Protein AF-A0AA48KLU6-F1 (afdb_monomer_lite)

Secondary structure (DSSP, 8-state):
-----SPPHHHHHHHHHHHHHHHHHHHHHS--TT---EE--SS--GGGEE--SS-EE-S---S-SGGGEE-HHHHHHHHHHHHHHTT-TTHHHHHHHHHHHTT-PPPPHHHHHHHHHHHHHHHHHHHHHHHH-SSS--HHHHHHHHHHHHHHHHHHH-

Foldseek 3Di:
DDDPPDDALCSVVVVPLVVLCVVCVCVVPPPPPVNQQDQAQLQDEPVQWDVDVVIDGDPRDDPDRVSRRDGPLLNLLLHLLNCVVVVNNVSSVVVVVVCVVVVNDDDDLSVSLSSNLVSLQVQLVVLVVLCVDPPPHDCVPRVVRNVSSSVSNSVSSD

pLDDT: mean 89.27, std 12.61, range [35.62, 98.12]

Sequence (158 aa):
MADLTGPTALEMLAPQVPHMLERARPEIEAPSANGFVLEGHGDLRAEHVCLLNPPVMFDRVEFDHDFRLIDPHDEIAALGLDCERLGAPLIGPALGTQLDAAGITAPSDGLSTLYRVLRCLTQARLSIDHLRKPRPRTPEKWAPRALWFMATAQKTCA

Structure (mmCIF, N/CA/C/O backbone):
data_AF-A0AA48KLU6-F1
#
_entry.id   AF-A0AA48KLU6-F1
#
loop_
_atom_site.group_PDB
_atom_site.id
_atom_site.type_symbol
_atom_site.label_atom_id
_atom_site.label_alt_id
_atom_site.label_comp_id
_atom_site.label_asym_id
_atom_site.label_entity_id
_atom_site.label_seq_id
_atom_site.pdbx_PDB_ins_code
_atom_site.Cartn_x
_atom_site.Cartn_y
_atom_site.Cartn_z
_atom_site.occupancy
_atom_site.B_iso_or_equiv
_atom_site.auth_seq_id
_atom_site.auth_comp_id
_atom_site.auth_asym_id
_atom_site.auth_atom_id
_atom_site.pdbx_PDB_model_num
ATOM 1 N N . MET A 1 1 ? 23.296 14.313 -18.894 1.00 35.62 1 MET A N 1
ATOM 2 C CA . MET A 1 1 ? 23.558 13.549 -17.657 1.00 35.62 1 MET A CA 1
ATOM 3 C C . MET A 1 1 ? 22.884 14.315 -16.540 1.00 35.62 1 MET A C 1
ATOM 5 O O . MET A 1 1 ? 23.350 15.401 -16.234 1.00 35.62 1 MET A O 1
ATOM 9 N N . ALA A 1 2 ? 21.719 13.854 -16.078 1.00 38.06 2 ALA A N 1
ATOM 10 C CA . ALA A 1 2 ? 20.991 14.543 -15.016 1.00 38.06 2 ALA A CA 1
ATOM 11 C C . ALA A 1 2 ? 21.798 14.449 -13.716 1.00 38.06 2 ALA A C 1
ATOM 13 O O . ALA A 1 2 ? 22.304 13.380 -13.378 1.00 38.06 2 ALA A O 1
ATOM 14 N N . ASP A 1 3 ? 21.958 15.596 -13.074 1.00 36.28 3 ASP A N 1
ATOM 15 C CA . ASP A 1 3 ? 22.747 15.813 -11.873 1.00 36.28 3 ASP A CA 1
ATOM 16 C C . ASP A 1 3 ? 22.157 15.026 -10.683 1.00 36.28 3 ASP A C 1
ATOM 18 O O . ASP A 1 3 ? 20.961 15.119 -10.407 1.00 36.28 3 ASP A O 1
ATOM 22 N N . LEU A 1 4 ? 22.982 14.205 -10.024 1.00 46.34 4 LEU A N 1
ATOM 23 C CA . LEU A 1 4 ? 22.636 13.326 -8.889 1.00 46.34 4 LEU A CA 1
ATOM 24 C C . LEU A 1 4 ? 23.149 13.923 -7.561 1.00 46.34 4 LEU A C 1
ATOM 26 O O . LEU A 1 4 ? 23.652 13.206 -6.702 1.00 46.34 4 LEU A O 1
ATOM 30 N N . THR A 1 5 ? 23.108 15.246 -7.410 1.00 46.28 5 THR A N 1
ATOM 31 C CA . THR A 1 5 ? 23.733 15.967 -6.283 1.00 46.28 5 THR A CA 1
ATOM 32 C C . THR A 1 5 ? 22.854 16.078 -5.034 1.00 46.28 5 THR A C 1
ATOM 34 O O . THR A 1 5 ? 23.333 16.523 -3.992 1.00 46.28 5 THR A O 1
ATOM 37 N N . GLY A 1 6 ? 21.588 15.655 -5.102 1.00 54.75 6 GLY A N 1
ATOM 38 C CA . GLY A 1 6 ? 20.685 15.570 -3.950 1.00 54.75 6 GLY A CA 1
ATOM 39 C C . GLY A 1 6 ? 20.602 14.154 -3.369 1.00 54.75 6 GLY A C 1
ATOM 40 O O . GLY A 1 6 ? 20.847 13.192 -4.101 1.00 54.75 6 GLY A O 1
ATOM 41 N N . PRO A 1 7 ? 20.221 14.005 -2.084 1.00 59.81 7 PRO A N 1
ATOM 42 C CA . PRO A 1 7 ? 19.965 12.691 -1.513 1.00 59.81 7 PRO A CA 1
ATOM 43 C C . PRO A 1 7 ? 18.908 11.970 -2.352 1.00 59.81 7 PRO A C 1
ATOM 45 O O . PRO A 1 7 ? 17.864 12.525 -2.705 1.00 59.81 7 PRO A O 1
ATOM 48 N N . THR A 1 8 ? 19.197 10.723 -2.695 1.00 76.62 8 THR A N 1
ATOM 49 C CA . THR A 1 8 ? 18.264 9.829 -3.370 1.00 76.62 8 THR A CA 1
ATOM 50 C C . THR A 1 8 ? 16.987 9.686 -2.541 1.00 76.62 8 THR A C 1
ATOM 52 O O . THR A 1 8 ? 16.999 9.799 -1.314 1.00 76.62 8 THR A O 1
ATOM 55 N N . ALA A 1 9 ? 15.867 9.362 -3.194 1.00 75.62 9 ALA A N 1
ATOM 56 C CA . ALA A 1 9 ? 14.619 9.059 -2.489 1.00 75.62 9 ALA A CA 1
ATOM 57 C C . ALA A 1 9 ? 14.825 8.000 -1.387 1.00 75.62 9 ALA A C 1
ATOM 59 O O . ALA A 1 9 ? 14.216 8.079 -0.326 1.00 75.62 9 ALA A O 1
ATOM 60 N N . LEU A 1 10 ? 15.732 7.041 -1.609 1.00 78.12 10 LEU A N 1
ATOM 61 C CA . LEU A 1 10 ? 16.082 6.031 -0.618 1.00 78.12 10 LEU A CA 1
ATOM 62 C C . LEU A 1 10 ? 16.803 6.628 0.599 1.00 78.12 10 LEU A C 1
ATOM 64 O O . LEU A 1 10 ? 16.433 6.303 1.719 1.00 78.12 10 LEU A O 1
ATOM 68 N N . GLU A 1 11 ? 17.782 7.513 0.403 1.00 84.56 11 GLU A N 1
ATOM 69 C CA . GLU A 1 11 ? 18.493 8.186 1.504 1.00 84.56 11 GLU A CA 1
ATOM 70 C C . GLU A 1 11 ? 17.562 9.066 2.343 1.00 84.56 11 GLU A C 1
ATOM 72 O O . GLU A 1 11 ? 17.745 9.175 3.553 1.00 84.56 11 GLU A O 1
ATOM 77 N N . MET A 1 12 ? 16.527 9.645 1.726 1.00 82.94 12 MET A N 1
ATOM 78 C CA . MET A 1 12 ? 15.504 10.403 2.447 1.00 82.94 12 MET A CA 1
ATOM 79 C C . MET A 1 12 ? 14.543 9.503 3.228 1.00 82.94 12 MET A C 1
ATOM 81 O O . MET A 1 12 ? 14.210 9.819 4.368 1.00 82.94 12 MET A O 1
ATOM 85 N N . LEU A 1 13 ? 14.087 8.399 2.630 1.00 86.50 13 LEU A N 1
ATOM 86 C CA . LEU A 1 13 ? 13.075 7.514 3.219 1.00 86.50 13 LEU A CA 1
ATOM 87 C C . LEU A 1 13 ? 13.651 6.576 4.287 1.00 86.50 13 LEU A C 1
ATOM 89 O O . LEU A 1 13 ? 12.979 6.295 5.278 1.00 86.50 13 LEU A O 1
ATOM 93 N N . ALA A 1 14 ? 14.890 6.110 4.110 1.00 87.00 14 ALA A N 1
ATOM 94 C CA . ALA A 1 14 ? 15.530 5.125 4.981 1.00 87.00 14 ALA A CA 1
ATOM 95 C C . ALA A 1 14 ? 15.512 5.491 6.482 1.00 87.00 14 ALA A C 1
ATOM 97 O O . ALA A 1 14 ? 15.160 4.619 7.277 1.00 87.00 14 ALA A O 1
ATOM 98 N N . PRO A 1 15 ? 15.828 6.732 6.909 1.00 88.75 15 PRO A N 1
ATOM 99 C CA . PRO A 1 15 ? 15.736 7.099 8.324 1.00 88.75 15 PRO A CA 1
ATOM 100 C C . PRO A 1 15 ? 14.297 7.360 8.801 1.00 88.75 15 PRO A C 1
ATOM 102 O O . PRO A 1 15 ? 14.022 7.245 9.994 1.00 88.75 15 PRO A O 1
ATOM 105 N N . GLN A 1 16 ? 13.373 7.717 7.902 1.00 90.19 16 GLN A N 1
ATOM 106 C CA . GLN A 1 16 ? 12.019 8.149 8.269 1.00 90.19 16 GLN A CA 1
ATOM 107 C C . GLN A 1 16 ? 11.078 6.974 8.531 1.00 90.19 16 GLN A C 1
ATOM 109 O O . GLN A 1 16 ? 10.329 6.994 9.506 1.00 90.19 16 GLN A O 1
ATOM 114 N N . VAL A 1 17 ? 11.135 5.933 7.695 1.00 92.69 17 VAL A N 1
ATOM 115 C CA . VAL A 1 17 ? 10.217 4.784 7.779 1.00 92.69 17 VAL A CA 1
ATOM 116 C C . VAL A 1 17 ? 10.265 4.086 9.145 1.00 92.69 17 VAL A C 1
ATOM 118 O O . VAL A 1 17 ? 9.194 3.875 9.715 1.00 92.69 17 VAL A O 1
ATOM 121 N N . PRO A 1 18 ? 11.440 3.783 9.739 1.00 94.19 18 PRO A N 1
ATOM 122 C CA . PRO A 1 18 ? 11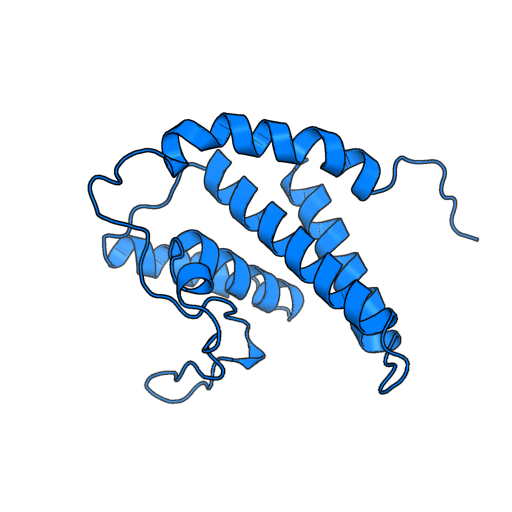.491 3.216 11.086 1.00 94.19 18 PRO A CA 1
ATOM 123 C C . PRO A 1 18 ? 10.857 4.133 12.136 1.00 94.19 18 PRO A C 1
ATOM 125 O O . PRO A 1 18 ? 10.157 3.659 13.021 1.00 94.19 18 PRO A O 1
ATOM 128 N N . HIS A 1 19 ? 11.041 5.452 12.023 1.00 94.06 19 HIS A N 1
ATOM 129 C CA . HIS A 1 19 ? 10.445 6.402 12.962 1.00 94.06 19 HIS A CA 1
ATOM 130 C C . HIS A 1 19 ? 8.917 6.469 12.834 1.00 94.06 19 HIS A C 1
ATOM 132 O O . HIS A 1 19 ? 8.214 6.529 13.841 1.00 94.06 19 HIS A O 1
ATOM 138 N N . MET A 1 20 ? 8.390 6.424 11.607 1.00 94.62 20 MET A N 1
ATOM 139 C CA . MET A 1 20 ? 6.950 6.320 11.363 1.00 94.62 20 MET A CA 1
ATOM 140 C C . MET A 1 20 ? 6.383 5.023 11.948 1.00 94.62 20 MET A C 1
ATOM 142 O O . MET A 1 20 ? 5.339 5.058 12.594 1.00 94.62 20 MET A O 1
ATOM 146 N N . LEU A 1 21 ? 7.092 3.903 11.771 1.00 94.38 21 LEU A N 1
ATOM 147 C CA . LEU A 1 21 ? 6.705 2.610 12.329 1.00 94.38 21 LEU A CA 1
ATOM 148 C C . LEU A 1 21 ? 6.659 2.647 13.861 1.00 94.38 21 LEU A C 1
ATOM 150 O O . LEU A 1 21 ? 5.656 2.250 14.438 1.00 94.38 21 LEU A O 1
ATOM 154 N N . GLU A 1 22 ? 7.691 3.182 14.521 1.00 95.50 22 GLU A N 1
ATOM 155 C CA . GLU A 1 22 ? 7.698 3.316 15.985 1.00 95.50 22 GLU A CA 1
ATOM 156 C C . GLU A 1 22 ? 6.574 4.223 16.499 1.00 95.50 22 GLU A C 1
ATOM 158 O O . GLU A 1 22 ? 5.984 3.953 17.542 1.00 95.50 22 GLU A O 1
ATOM 163 N N . ARG A 1 23 ? 6.231 5.284 15.761 1.00 94.50 23 ARG A N 1
ATOM 164 C CA . ARG A 1 23 ? 5.115 6.171 16.122 1.00 94.50 23 ARG A CA 1
ATOM 165 C C . ARG A 1 23 ? 3.751 5.513 15.943 1.00 94.50 23 ARG A C 1
ATOM 167 O O . ARG A 1 23 ? 2.854 5.789 16.732 1.00 94.50 23 ARG A O 1
ATOM 174 N N . ALA A 1 24 ? 3.596 4.683 14.915 1.00 92.94 24 ALA A N 1
ATOM 175 C CA . ALA A 1 24 ? 2.356 3.972 14.626 1.00 92.94 24 ALA A CA 1
ATOM 176 C C . ALA A 1 24 ? 2.207 2.671 15.431 1.00 92.94 24 ALA A C 1
ATOM 178 O O . ALA A 1 24 ? 1.105 2.140 15.535 1.00 92.94 24 ALA A O 1
ATOM 179 N N . ARG A 1 25 ? 3.296 2.169 16.029 1.00 92.06 25 ARG A N 1
ATOM 180 C CA . ARG A 1 25 ? 3.334 0.925 16.807 1.00 92.06 25 ARG A CA 1
ATOM 181 C C . ARG A 1 25 ? 2.182 0.797 17.810 1.00 92.06 25 ARG A C 1
ATOM 183 O O . ARG A 1 25 ? 1.535 -0.243 17.770 1.00 92.06 25 ARG A O 1
ATOM 190 N N . PRO A 1 26 ? 1.867 1.794 18.662 1.00 91.50 26 PRO A N 1
ATOM 191 C CA . PRO A 1 26 ? 0.787 1.639 19.635 1.00 91.50 26 PRO A CA 1
ATOM 192 C C . PRO A 1 26 ? -0.583 1.422 18.987 1.00 91.50 26 PRO A C 1
ATOM 194 O O . PRO A 1 26 ? -1.413 0.736 19.564 1.00 91.50 26 PRO A O 1
ATOM 197 N N . GLU A 1 27 ? -0.819 1.997 17.806 1.00 89.75 27 GLU A N 1
ATOM 198 C CA . GLU A 1 27 ? -2.062 1.831 17.048 1.00 89.75 27 GLU A CA 1
ATOM 199 C C . GLU A 1 27 ? -2.111 0.472 16.337 1.00 89.75 27 GLU A C 1
ATOM 201 O O . GLU A 1 27 ? -3.146 -0.185 16.354 1.00 89.75 27 GLU A O 1
ATOM 206 N N . ILE A 1 28 ? -0.978 0.016 15.791 1.00 87.75 28 ILE A N 1
ATOM 207 C CA . ILE A 1 28 ? -0.831 -1.311 15.168 1.00 87.75 28 ILE A CA 1
ATOM 208 C C . ILE A 1 28 ? -0.996 -2.435 16.204 1.00 87.75 28 ILE A C 1
ATOM 210 O O . ILE A 1 28 ? -1.623 -3.452 15.927 1.00 87.75 28 ILE A O 1
ATOM 214 N N . GLU A 1 29 ? -0.397 -2.272 17.386 1.00 86.25 29 GLU A N 1
ATOM 215 C CA . GLU A 1 29 ? -0.413 -3.265 18.468 1.00 86.25 29 GLU A CA 1
ATOM 216 C C . GLU A 1 29 ? -1.672 -3.178 19.336 1.00 86.25 29 GLU A C 1
ATOM 218 O O . GLU A 1 29 ? -1.948 -4.105 20.105 1.00 86.25 29 GLU A O 1
ATOM 223 N N . ALA A 1 30 ? -2.433 -2.080 19.249 1.00 82.12 30 ALA A N 1
ATOM 224 C CA . ALA A 1 30 ? -3.678 -1.951 19.984 1.00 82.12 30 ALA A CA 1
ATOM 225 C C . ALA A 1 30 ? -4.583 -3.138 19.631 1.00 82.12 30 ALA A C 1
ATOM 227 O O . ALA A 1 30 ? -4.797 -3.416 18.447 1.00 82.12 30 ALA A O 1
ATOM 228 N N . PRO A 1 31 ? -5.169 -3.825 20.630 1.00 62.62 31 PRO A N 1
ATOM 229 C CA . PRO A 1 31 ? -6.284 -4.715 20.376 1.00 62.62 31 PRO A CA 1
ATOM 230 C C . PRO A 1 31 ? -7.355 -3.849 19.733 1.00 62.62 31 PRO A C 1
ATOM 232 O O . PRO A 1 31 ? -7.978 -3.028 20.409 1.00 62.62 31 PRO A O 1
ATOM 235 N N . SER A 1 32 ? -7.500 -3.940 18.412 1.00 59.50 32 SER A N 1
ATOM 236 C CA . SER A 1 32 ? -8.482 -3.120 17.723 1.00 59.50 32 SER A CA 1
ATOM 237 C C . SER A 1 32 ? -9.819 -3.414 18.394 1.00 59.50 32 SER A C 1
ATOM 239 O O . SER A 1 32 ? -10.228 -4.576 18.456 1.00 59.50 32 SER A O 1
ATOM 241 N N . ALA A 1 33 ? -10.490 -2.386 18.916 1.00 50.59 33 ALA A N 1
ATOM 242 C CA . ALA A 1 33 ? -11.800 -2.548 19.547 1.00 50.59 33 ALA A CA 1
ATOM 243 C C . ALA A 1 33 ? -12.833 -3.183 18.584 1.00 50.59 33 ALA A C 1
ATOM 245 O O . ALA A 1 33 ? -13.888 -3.625 19.026 1.00 50.59 33 ALA A O 1
ATOM 246 N N . ASN A 1 34 ? -12.478 -3.283 17.293 1.00 54.06 34 ASN A N 1
ATOM 247 C CA . ASN A 1 34 ? -13.269 -3.787 16.176 1.00 54.06 34 ASN A CA 1
ATOM 248 C C . ASN A 1 34 ? -12.580 -4.899 15.331 1.00 54.06 34 ASN A C 1
ATOM 250 O O . ASN A 1 34 ? -13.057 -5.209 14.246 1.00 54.06 34 ASN A O 1
ATOM 254 N N . GLY A 1 35 ? -11.484 -5.520 15.786 1.00 53.91 35 GLY A N 1
ATOM 255 C CA . GLY A 1 35 ? -10.877 -6.711 15.142 1.00 53.91 35 GLY A CA 1
ATOM 256 C C . GLY A 1 35 ? -10.327 -6.556 13.705 1.00 53.91 35 GLY A C 1
ATOM 257 O O . GLY A 1 35 ? -10.585 -7.422 12.876 1.00 53.91 35 GLY A O 1
ATOM 258 N N . PHE A 1 36 ? -9.593 -5.490 13.373 1.00 65.19 36 PHE A N 1
ATOM 259 C CA . PHE A 1 36 ? -9.362 -5.073 11.978 1.00 65.19 36 PHE A CA 1
ATOM 260 C C . PHE A 1 36 ? -8.279 -5.810 11.182 1.00 65.19 36 PHE A C 1
ATOM 262 O O . PHE A 1 36 ? -8.112 -5.509 10.008 1.00 65.19 36 PHE A O 1
ATOM 269 N N . VAL A 1 37 ? -7.584 -6.801 11.741 1.00 78.19 37 VAL A N 1
ATOM 270 C CA . VAL A 1 37 ? -6.793 -7.715 10.903 1.00 78.19 37 VAL A CA 1
ATOM 271 C C . VAL A 1 37 ? -7.731 -8.803 10.396 1.00 78.19 37 VAL A C 1
ATOM 273 O O . VAL A 1 37 ? -8.111 -9.707 11.142 1.00 78.19 37 VAL A O 1
ATOM 276 N N . LEU A 1 38 ? -8.132 -8.685 9.133 1.00 87.31 38 LEU A N 1
ATOM 277 C CA . LEU A 1 38 ? -9.043 -9.614 8.474 1.00 87.31 38 LEU A CA 1
ATOM 278 C C . LEU A 1 38 ? -8.290 -10.462 7.460 1.00 87.31 38 LEU A C 1
ATOM 280 O O . LEU A 1 38 ? -7.183 -10.138 7.039 1.00 87.31 38 LEU A O 1
ATOM 284 N N . GLU A 1 39 ? -8.924 -11.552 7.046 1.00 91.94 39 GLU A N 1
ATOM 285 C CA . GLU A 1 39 ? -8.435 -12.367 5.950 1.00 91.94 39 GLU A CA 1
ATOM 286 C C . GLU A 1 39 ? -8.741 -11.674 4.593 1.00 91.94 39 GLU A C 1
ATOM 288 O O . GLU A 1 39 ? -9.833 -11.804 4.043 1.00 91.94 39 GLU A O 1
ATOM 293 N N . GLY A 1 40 ? -7.770 -10.925 4.060 1.00 92.81 40 GLY A N 1
ATOM 294 C CA . GLY A 1 40 ? -7.826 -10.173 2.797 1.00 92.81 40 GLY A CA 1
ATOM 295 C C . GLY A 1 40 ? -7.153 -10.874 1.610 1.00 92.81 40 GLY A C 1
ATOM 296 O O . GLY A 1 40 ? -6.834 -12.064 1.653 1.00 92.81 40 GLY A O 1
ATOM 297 N N . HIS A 1 41 ? -6.919 -10.151 0.516 1.00 95.50 41 HIS A N 1
ATOM 298 C CA . HIS A 1 41 ? -6.269 -10.656 -0.700 1.00 95.50 41 HIS A CA 1
ATOM 299 C C . HIS A 1 41 ? -4.754 -10.860 -0.533 1.00 95.50 41 HIS A C 1
ATOM 301 O O . HIS A 1 41 ? -4.176 -11.781 -1.116 1.00 95.50 41 HIS A O 1
ATOM 307 N N . GLY A 1 42 ? -4.105 -9.971 0.222 1.00 92.69 42 GLY A N 1
ATOM 308 C CA . GLY A 1 42 ? -2.661 -9.992 0.499 1.00 92.69 42 GLY A CA 1
ATOM 309 C C . GLY A 1 42 ? -1.768 -9.431 -0.618 1.00 92.69 42 GLY A C 1
ATOM 310 O O . GLY A 1 42 ? -0.579 -9.201 -0.408 1.00 92.69 42 GLY A O 1
ATOM 311 N N . ASP A 1 43 ? -2.338 -9.162 -1.795 1.00 94.06 43 ASP A N 1
ATOM 312 C CA . ASP A 1 43 ? -1.641 -8.557 -2.941 1.00 94.06 43 ASP A CA 1
ATOM 313 C C . ASP A 1 43 ? -2.630 -7.899 -3.924 1.00 94.06 43 ASP A C 1
ATOM 315 O O . ASP A 1 43 ? -2.565 -8.093 -5.138 1.00 94.06 43 ASP A O 1
ATOM 319 N N . LEU A 1 44 ? -3.638 -7.190 -3.407 1.00 95.50 44 LEU A N 1
ATOM 320 C CA . LEU A 1 44 ? -4.689 -6.617 -4.248 1.00 95.50 44 LEU A CA 1
ATOM 321 C C . LEU A 1 44 ? -4.134 -5.487 -5.130 1.00 95.50 44 LEU A C 1
ATOM 323 O O . LEU A 1 44 ? -3.619 -4.481 -4.640 1.00 95.50 44 LEU A O 1
ATOM 327 N N . ARG A 1 45 ? -4.270 -5.644 -6.448 1.00 94.75 45 ARG A N 1
ATOM 328 C CA . ARG A 1 45 ? -3.880 -4.664 -7.473 1.00 94.75 45 ARG A CA 1
ATOM 329 C C . ARG A 1 45 ? -4.997 -4.504 -8.490 1.00 94.75 45 ARG A C 1
ATOM 331 O O . ARG A 1 45 ? -5.873 -5.358 -8.579 1.00 94.75 45 ARG A O 1
ATOM 338 N N . ALA A 1 46 ? -4.951 -3.450 -9.304 1.00 95.94 46 ALA A N 1
ATOM 339 C CA . ALA A 1 46 ? -6.001 -3.208 -10.293 1.00 95.94 46 ALA A CA 1
ATOM 340 C C . ALA A 1 46 ? -6.139 -4.373 -11.291 1.00 95.94 46 ALA A C 1
ATOM 342 O O . ALA A 1 46 ? -7.243 -4.707 -11.707 1.00 95.94 46 ALA A O 1
ATOM 343 N N . GLU A 1 47 ? -5.026 -5.030 -11.633 1.00 96.06 47 GLU A N 1
ATOM 344 C CA . GLU A 1 47 ? -5.020 -6.204 -12.515 1.00 96.06 47 GLU A CA 1
ATOM 345 C C . GLU A 1 47 ? -5.681 -7.452 -11.904 1.00 96.06 47 GLU A C 1
ATOM 347 O O . GLU A 1 47 ? -6.023 -8.359 -12.651 1.00 96.06 47 GLU A O 1
ATOM 352 N N . HIS A 1 48 ? -5.899 -7.482 -10.585 1.00 97.00 48 HIS A N 1
ATOM 353 C CA . HIS A 1 48 ? -6.552 -8.570 -9.845 1.00 97.00 48 HIS A CA 1
ATOM 354 C C . HIS A 1 48 ? -8.059 -8.338 -9.650 1.00 97.00 48 HIS A C 1
ATOM 356 O O . HIS A 1 48 ? -8.726 -9.098 -8.950 1.00 97.00 48 HIS A O 1
ATOM 362 N N . VAL A 1 49 ? -8.617 -7.281 -10.252 1.00 96.81 49 VAL A N 1
ATOM 363 C CA . VAL A 1 49 ? -10.040 -6.939 -10.151 1.00 96.81 49 VAL A CA 1
ATOM 364 C C . VAL A 1 49 ? -10.698 -7.059 -11.521 1.00 96.81 49 VAL A C 1
ATOM 366 O O . VAL A 1 49 ? -10.438 -6.281 -12.437 1.00 96.81 49 VAL A O 1
ATOM 369 N N . CYS A 1 50 ? -11.606 -8.021 -11.656 1.00 97.31 50 CYS A N 1
ATOM 370 C CA . CYS A 1 50 ? -12.482 -8.143 -12.810 1.00 97.31 50 CYS A CA 1
ATOM 371 C C . CYS A 1 50 ? -13.774 -7.351 -12.561 1.00 97.31 50 CYS A C 1
ATOM 373 O O . CYS A 1 50 ? -14.520 -7.647 -11.626 1.00 97.31 50 CYS A O 1
ATOM 375 N N . LEU A 1 51 ? -14.060 -6.353 -13.402 1.00 95.56 51 LEU A N 1
ATOM 376 C CA . LEU A 1 51 ? -15.212 -5.447 -13.269 1.00 95.56 51 LEU A CA 1
ATOM 377 C C . LEU A 1 51 ? -16.531 -6.076 -13.760 1.00 95.56 51 LEU A C 1
ATOM 379 O O . LEU A 1 51 ? -17.249 -5.501 -14.578 1.00 95.56 51 LEU A O 1
ATOM 383 N N . LEU A 1 52 ? -16.834 -7.281 -13.276 1.00 96.44 52 LEU A N 1
ATOM 384 C CA . LEU A 1 52 ? -18.156 -7.895 -13.395 1.00 96.44 52 LEU A CA 1
ATOM 385 C C . LEU A 1 52 ? -19.150 -7.213 -12.441 1.00 96.44 52 LEU A C 1
ATOM 387 O O . LEU A 1 52 ? -18.795 -6.307 -11.688 1.00 96.44 52 LEU A O 1
ATOM 391 N N . ASN A 1 53 ? -20.411 -7.646 -12.477 1.00 94.19 53 ASN A N 1
ATOM 392 C CA . ASN A 1 53 ? -21.426 -7.215 -11.521 1.00 94.19 53 ASN A CA 1
ATOM 393 C C . ASN A 1 53 ? -21.948 -8.427 -10.720 1.00 94.19 53 ASN A C 1
ATOM 395 O O . ASN A 1 53 ? -22.743 -9.195 -11.271 1.00 94.19 53 ASN A O 1
ATOM 399 N N . PRO A 1 54 ? -21.524 -8.614 -9.453 1.00 93.44 54 PRO A N 1
ATOM 400 C CA . PRO A 1 54 ? -20.568 -7.782 -8.706 1.00 93.44 54 PRO A CA 1
ATOM 401 C C . PRO A 1 54 ? -19.111 -7.962 -9.188 1.00 93.44 54 PRO A C 1
ATOM 403 O O . PRO A 1 54 ? -18.820 -8.955 -9.862 1.00 93.44 54 PRO A O 1
ATOM 406 N N . PRO A 1 55 ? -18.189 -7.034 -8.854 1.00 93.62 55 PRO A N 1
ATOM 407 C CA . PRO A 1 55 ? -16.770 -7.194 -9.156 1.00 93.62 55 PRO A CA 1
ATOM 408 C C . PRO A 1 55 ? -16.199 -8.471 -8.538 1.00 93.62 55 PRO A C 1
ATOM 410 O O . PRO A 1 55 ? -16.612 -8.884 -7.455 1.00 93.62 55 PRO A O 1
ATOM 413 N N . VAL A 1 56 ? -15.230 -9.079 -9.219 1.00 95.81 56 VAL A N 1
ATOM 414 C CA . VAL A 1 56 ? -14.565 -10.309 -8.775 1.00 95.81 56 VAL A CA 1
ATOM 415 C C . VAL A 1 56 ? -13.083 -10.039 -8.569 1.00 95.81 56 VAL A C 1
ATOM 417 O O . VAL A 1 56 ? -12.396 -9.607 -9.493 1.00 95.81 56 VAL A O 1
ATOM 420 N N . MET A 1 57 ? -12.593 -10.328 -7.367 1.00 95.56 57 MET A N 1
ATOM 421 C CA . MET A 1 57 ? -11.175 -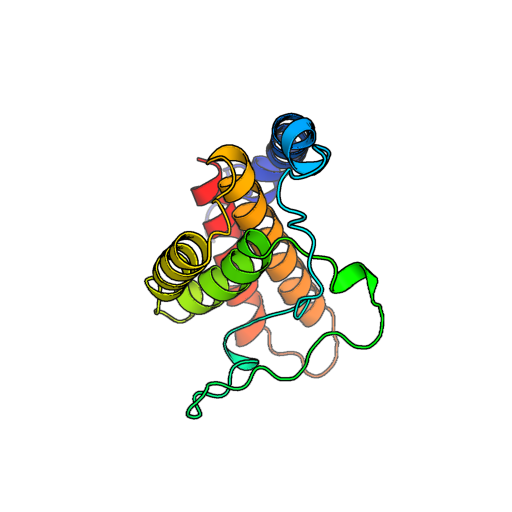10.287 -7.020 1.00 95.56 57 MET A CA 1
ATOM 422 C C . MET A 1 57 ? -10.580 -11.683 -7.232 1.00 95.56 57 MET A C 1
ATOM 424 O O . MET A 1 57 ? -11.152 -12.669 -6.764 1.00 95.56 57 MET A O 1
ATOM 428 N N . PHE A 1 58 ? -9.466 -11.781 -7.952 1.00 96.00 58 PHE A N 1
ATOM 429 C CA . PHE A 1 58 ? -8.820 -13.050 -8.302 1.00 96.00 58 PHE A CA 1
ATOM 430 C C . PHE A 1 58 ? -7.297 -12.952 -8.165 1.00 96.00 58 PHE A C 1
ATOM 432 O O . PHE A 1 58 ? -6.764 -11.856 -8.098 1.00 96.00 58 PHE A O 1
ATOM 439 N N . ASP A 1 59 ? -6.599 -14.093 -8.181 1.00 95.06 59 ASP A N 1
ATOM 440 C CA . ASP A 1 59 ? -5.139 -14.171 -7.962 1.00 95.06 59 ASP A CA 1
ATOM 441 C C . ASP A 1 59 ? -4.708 -13.743 -6.546 1.00 95.06 59 ASP A C 1
ATOM 443 O O . ASP A 1 59 ? -3.714 -13.054 -6.314 1.00 95.06 59 ASP A O 1
ATOM 447 N N . ARG A 1 60 ? -5.513 -14.166 -5.568 1.00 94.88 60 ARG A N 1
ATOM 448 C CA . ARG A 1 60 ? -5.243 -14.015 -4.140 1.00 94.88 60 ARG A CA 1
ATOM 449 C C . ARG A 1 60 ? -3.976 -14.770 -3.740 1.00 94.88 60 ARG A C 1
ATOM 451 O O . ARG A 1 60 ? -3.690 -15.839 -4.268 1.00 94.88 60 ARG A O 1
ATOM 458 N N . VAL A 1 61 ? -3.245 -14.267 -2.744 1.00 93.81 61 VAL A N 1
ATOM 459 C CA . VAL A 1 61 ? -2.097 -14.993 -2.178 1.00 93.81 61 VAL A CA 1
ATOM 460 C C . VAL A 1 61 ? -2.572 -16.324 -1.577 1.00 93.81 61 VAL A C 1
ATOM 462 O O . VAL A 1 61 ? -3.350 -16.331 -0.636 1.00 93.81 61 VAL A O 1
ATOM 465 N N . GLU A 1 62 ? -2.124 -17.475 -2.077 1.00 91.81 62 GLU A N 1
ATOM 466 C CA . GLU A 1 62 ? -2.567 -18.783 -1.545 1.00 91.81 62 GLU A CA 1
ATOM 467 C C . GLU A 1 62 ? -1.504 -19.499 -0.707 1.00 91.81 62 GLU A C 1
ATOM 469 O O . GLU A 1 62 ? -1.839 -20.296 0.167 1.00 91.81 62 GLU A O 1
ATOM 474 N N . PHE A 1 63 ? -0.227 -19.198 -0.947 1.00 91.00 63 PHE A N 1
ATOM 475 C CA . PHE A 1 63 ? 0.901 -19.963 -0.408 1.00 91.00 63 PHE A CA 1
ATOM 476 C C . PHE A 1 63 ? 1.177 -19.719 1.080 1.00 91.00 63 PHE A C 1
ATOM 478 O O . PHE A 1 63 ? 1.847 -20.536 1.707 1.00 91.00 63 PHE A O 1
ATOM 485 N N . ASP A 1 64 ? 0.691 -18.611 1.636 1.00 90.81 64 ASP A N 1
ATOM 486 C CA . ASP A 1 64 ? 0.921 -18.244 3.028 1.00 90.81 64 ASP A CA 1
ATOM 487 C C . ASP A 1 64 ? -0.262 -17.416 3.552 1.00 90.81 64 ASP A C 1
ATOM 489 O O . ASP A 1 64 ? -0.695 -16.437 2.937 1.00 90.81 64 ASP A O 1
ATOM 493 N N . HIS A 1 65 ? -0.829 -17.877 4.665 1.00 90.69 65 HIS A N 1
ATOM 494 C CA . HIS A 1 65 ? -1.992 -17.278 5.306 1.00 90.69 65 HIS A CA 1
ATOM 495 C C . HIS A 1 65 ? -1.654 -15.941 5.973 1.00 90.69 65 HIS A C 1
ATOM 497 O O . HIS A 1 65 ? -2.484 -15.035 5.965 1.00 90.69 65 HIS A O 1
ATOM 503 N N . ASP A 1 66 ? -0.435 -15.776 6.482 1.00 90.69 66 ASP A N 1
ATOM 504 C CA . ASP A 1 66 ? -0.059 -14.588 7.247 1.00 90.69 66 ASP A CA 1
ATOM 505 C C . ASP A 1 66 ? 0.032 -13.349 6.347 1.00 90.69 66 ASP A C 1
ATOM 507 O O . ASP A 1 66 ? -0.265 -12.241 6.782 1.00 90.69 66 ASP A O 1
ATOM 511 N N . PHE A 1 67 ? 0.308 -13.529 5.050 1.00 88.81 67 PHE A N 1
ATOM 512 C CA . PHE A 1 67 ? 0.233 -12.445 4.060 1.00 88.81 67 PHE A CA 1
ATOM 513 C C . PHE A 1 67 ? -1.188 -11.931 3.813 1.00 88.81 67 PHE A C 1
ATOM 515 O O . PHE A 1 67 ? -1.358 -10.868 3.216 1.00 88.81 67 PHE A O 1
ATOM 522 N N . ARG A 1 68 ? -2.210 -12.681 4.232 1.00 91.81 68 ARG A N 1
ATOM 523 C CA . ARG A 1 68 ? -3.622 -12.317 4.066 1.00 91.81 68 ARG A CA 1
ATOM 524 C C . ARG A 1 68 ? -4.216 -11.725 5.318 1.00 91.81 68 ARG A C 1
ATOM 526 O O . ARG A 1 68 ? -5.295 -11.166 5.225 1.00 91.81 68 ARG A O 1
ATOM 533 N N . LEU A 1 69 ? -3.538 -11.835 6.451 1.00 91.88 69 LEU A N 1
ATOM 534 C CA . LEU A 1 69 ? -3.923 -11.156 7.674 1.00 91.88 69 LEU A CA 1
ATOM 535 C C . LEU A 1 69 ? -3.498 -9.691 7.558 1.00 91.88 69 LEU A C 1
ATOM 537 O O . LEU A 1 69 ? -2.362 -9.330 7.857 1.00 91.88 69 LEU A O 1
ATOM 541 N N . ILE A 1 70 ? -4.409 -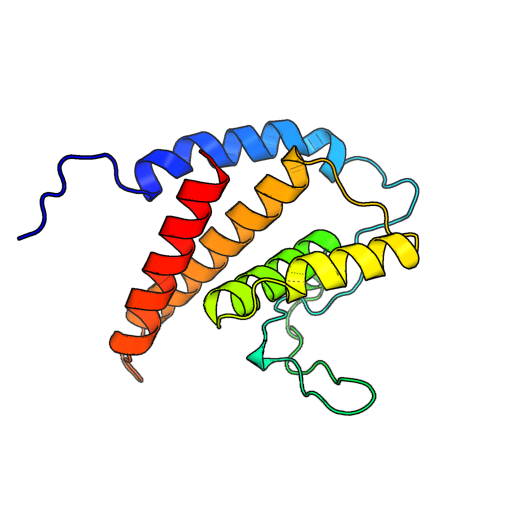8.855 7.060 1.00 90.81 70 ILE A N 1
ATOM 542 C CA . ILE A 1 70 ? -4.132 -7.466 6.687 1.00 90.81 70 ILE A CA 1
ATOM 543 C C . ILE A 1 70 ? -5.214 -6.525 7.221 1.00 90.81 70 ILE A C 1
ATOM 545 O O . ILE A 1 70 ? -6.380 -6.904 7.345 1.00 90.81 70 ILE A O 1
ATOM 549 N N . ASP A 1 71 ? -4.822 -5.288 7.525 1.00 92.06 71 ASP A N 1
ATOM 550 C CA . ASP A 1 71 ? -5.766 -4.198 7.768 1.00 92.06 71 ASP A CA 1
ATOM 551 C C . ASP A 1 71 ? -6.461 -3.808 6.442 1.00 92.06 71 ASP A C 1
ATOM 553 O O . ASP A 1 71 ? -5.767 -3.550 5.450 1.00 92.06 71 ASP A O 1
ATOM 557 N N . PRO A 1 72 ? -7.805 -3.734 6.376 1.00 93.00 72 PRO A N 1
ATOM 558 C CA . PRO A 1 72 ? -8.526 -3.285 5.189 1.00 93.00 72 PRO A CA 1
ATOM 559 C C . PRO A 1 72 ? -8.034 -1.949 4.625 1.00 93.00 72 PRO A C 1
ATOM 561 O O . PRO A 1 72 ? -7.968 -1.805 3.404 1.00 93.00 72 PRO A O 1
ATOM 564 N N . HIS A 1 73 ? -7.655 -0.989 5.477 1.00 93.88 73 HIS A N 1
ATOM 565 C CA . HIS A 1 73 ? -7.120 0.310 5.058 1.00 93.88 73 HIS A CA 1
ATOM 566 C C . HIS A 1 73 ? -5.747 0.188 4.395 1.00 93.88 73 HIS A C 1
ATOM 568 O O . HIS A 1 73 ? -5.451 0.927 3.455 1.00 93.88 73 HIS A O 1
ATOM 574 N N . ASP A 1 74 ? -4.931 -0.780 4.808 1.00 94.69 74 ASP A N 1
ATOM 575 C CA . ASP A 1 74 ? -3.656 -1.090 4.158 1.00 94.69 74 ASP A CA 1
ATOM 576 C C . ASP A 1 74 ? -3.866 -1.787 2.799 1.00 94.69 74 ASP A C 1
ATOM 578 O O . ASP A 1 74 ? -3.221 -1.450 1.799 1.00 94.69 74 ASP A O 1
ATOM 582 N N . GLU A 1 75 ? -4.834 -2.704 2.713 1.00 95.31 75 GLU A N 1
ATOM 583 C CA . GLU A 1 75 ? -5.199 -3.357 1.451 1.00 95.31 75 GLU A CA 1
ATOM 584 C C . GLU A 1 75 ? -5.752 -2.359 0.418 1.00 95.31 75 GLU A C 1
ATOM 586 O O . GLU A 1 75 ? -5.304 -2.345 -0.737 1.00 95.31 75 GLU A O 1
ATOM 591 N N . ILE A 1 76 ? -6.664 -1.462 0.817 1.00 95.62 76 ILE A N 1
ATOM 592 C CA . ILE A 1 76 ? -7.164 -0.422 -0.095 1.00 95.62 76 ILE A CA 1
ATOM 593 C C . ILE A 1 76 ? -6.108 0.645 -0.398 1.00 95.62 76 ILE A C 1
ATOM 595 O O . ILE A 1 76 ? -6.151 1.230 -1.481 1.00 95.62 76 ILE A O 1
ATOM 599 N N . ALA A 1 77 ? -5.135 0.888 0.490 1.00 96.06 77 ALA A N 1
ATOM 600 C CA . ALA A 1 77 ? -4.003 1.760 0.187 1.00 96.06 77 ALA A CA 1
ATOM 601 C C . ALA A 1 77 ? -3.155 1.169 -0.948 1.00 96.06 77 ALA A C 1
ATOM 603 O O . ALA A 1 77 ? -2.768 1.899 -1.865 1.00 96.06 77 ALA A O 1
ATOM 604 N N . ALA A 1 78 ? -2.918 -0.147 -0.938 1.00 96.94 78 ALA A N 1
ATOM 605 C CA . ALA A 1 78 ? -2.210 -0.842 -2.010 1.00 96.94 78 ALA A CA 1
ATOM 606 C C . ALA A 1 78 ? -2.950 -0.738 -3.356 1.00 96.94 78 ALA A C 1
ATOM 608 O O . ALA A 1 78 ? -2.359 -0.302 -4.351 1.00 96.94 78 ALA A O 1
ATOM 609 N N . LEU A 1 79 ? -4.248 -1.065 -3.377 1.00 97.81 79 LEU A N 1
ATOM 610 C CA . LEU A 1 79 ? -5.074 -0.967 -4.584 1.00 97.81 79 LEU A CA 1
ATOM 611 C C . LEU A 1 79 ? -5.184 0.485 -5.072 1.00 97.81 79 LEU A C 1
ATOM 613 O O . LEU A 1 79 ? -4.988 0.763 -6.255 1.00 97.81 79 LEU A O 1
ATOM 617 N N . GLY A 1 80 ? -5.439 1.424 -4.160 1.00 98.00 80 GLY A N 1
ATOM 618 C CA . GLY A 1 80 ? -5.566 2.847 -4.453 1.00 98.00 80 GLY A CA 1
ATOM 619 C C . GLY A 1 80 ? -4.305 3.438 -5.082 1.00 98.00 80 GLY A C 1
ATOM 620 O O . GLY A 1 80 ? -4.413 4.187 -6.050 1.00 98.00 80 GLY A O 1
ATOM 621 N N . LEU A 1 81 ? -3.116 3.062 -4.601 1.00 98.00 81 LEU A N 1
ATOM 622 C CA . LEU A 1 81 ? -1.838 3.471 -5.194 1.00 98.00 81 LEU A CA 1
ATOM 623 C C . LEU A 1 81 ? -1.641 2.917 -6.610 1.00 98.00 81 LEU A C 1
ATOM 625 O O . LEU A 1 81 ? -1.148 3.627 -7.488 1.00 98.00 81 LEU A O 1
ATOM 629 N N . ASP A 1 82 ? -2.015 1.659 -6.857 1.00 97.75 82 ASP A N 1
ATOM 630 C CA . ASP A 1 82 ? -1.913 1.082 -8.200 1.00 97.75 82 ASP A CA 1
ATOM 631 C C . ASP A 1 82 ? -2.905 1.747 -9.170 1.00 97.75 82 ASP A C 1
ATOM 633 O O . ASP A 1 82 ? -2.533 2.064 -10.301 1.00 97.75 82 ASP A O 1
ATOM 637 N N . CYS A 1 83 ? -4.121 2.056 -8.711 1.00 98.12 83 CYS A N 1
ATOM 638 C CA . CYS A 1 83 ? -5.106 2.832 -9.464 1.00 98.12 83 CYS A CA 1
ATOM 639 C C . CYS A 1 83 ? -4.637 4.269 -9.739 1.00 98.12 83 CYS A C 1
ATOM 641 O O . CYS A 1 83 ? -4.749 4.733 -10.872 1.00 98.12 83 CYS A O 1
ATOM 643 N N . GLU A 1 84 ? -4.062 4.962 -8.753 1.00 98.06 84 GLU A N 1
ATOM 644 C CA . GLU A 1 84 ? -3.479 6.303 -8.904 1.00 98.06 84 GLU A CA 1
ATOM 645 C C . GLU A 1 84 ? -2.399 6.310 -9.994 1.00 98.06 84 GLU A C 1
ATOM 647 O O . GLU A 1 84 ? -2.447 7.122 -10.921 1.00 98.06 84 GLU A O 1
ATOM 652 N N . ARG A 1 85 ? -1.484 5.334 -9.956 1.00 97.38 85 ARG A N 1
ATOM 653 C CA . ARG A 1 85 ? -0.450 5.139 -10.982 1.00 97.38 85 ARG A CA 1
ATOM 654 C C . ARG A 1 85 ? -1.035 4.883 -12.376 1.00 97.38 85 ARG A C 1
ATOM 656 O O . ARG A 1 85 ? -0.414 5.245 -13.373 1.00 97.38 85 ARG A O 1
ATOM 663 N N . LEU A 1 86 ? -2.200 4.241 -12.454 1.00 96.94 86 LEU A N 1
ATOM 664 C CA . LEU A 1 86 ? -2.928 3.964 -13.698 1.00 96.94 86 LEU A CA 1
ATOM 665 C C . LEU A 1 86 ? -3.833 5.126 -14.153 1.00 96.94 86 LEU A C 1
ATOM 667 O O . LEU A 1 86 ? -4.509 4.995 -15.170 1.00 96.94 86 LEU A O 1
ATOM 671 N N . GLY A 1 87 ? -3.830 6.264 -13.449 1.00 97.88 87 GLY A N 1
ATOM 672 C CA . GLY A 1 87 ? -4.612 7.451 -13.810 1.00 97.88 87 GLY A CA 1
ATOM 673 C C . GLY A 1 87 ? -6.011 7.513 -13.191 1.00 97.88 87 GLY A C 1
ATOM 674 O O . GLY A 1 87 ? -6.818 8.341 -13.603 1.00 97.88 87 GLY A O 1
ATOM 675 N N . ALA A 1 88 ? -6.303 6.678 -12.191 1.00 97.69 88 ALA A N 1
ATOM 676 C CA . ALA A 1 88 ? -7.576 6.630 -11.472 1.00 97.69 88 ALA A CA 1
ATOM 677 C C . ALA A 1 88 ? -7.404 6.949 -9.966 1.00 97.69 88 ALA A C 1
ATOM 679 O O . ALA A 1 88 ? -7.689 6.103 -9.114 1.00 97.69 88 ALA A O 1
ATOM 680 N N . PRO A 1 89 ? -6.960 8.170 -9.600 1.00 97.38 89 PRO A N 1
ATOM 681 C CA . PRO A 1 89 ? -6.628 8.535 -8.215 1.00 97.38 89 PRO A CA 1
ATOM 682 C C . PRO A 1 89 ? -7.827 8.525 -7.256 1.00 97.38 89 PRO A C 1
ATOM 684 O O . PRO A 1 89 ? -7.645 8.465 -6.045 1.00 97.38 89 PRO A O 1
ATOM 687 N N . LEU A 1 90 ? -9.056 8.581 -7.778 1.00 97.88 90 LEU A N 1
ATOM 688 C CA . LEU A 1 90 ? -10.276 8.651 -6.969 1.00 97.88 90 LEU A CA 1
ATOM 689 C C . LEU A 1 90 ? -10.710 7.298 -6.385 1.00 97.88 90 LEU A C 1
ATOM 691 O O . LEU A 1 90 ? -11.533 7.282 -5.473 1.00 97.88 90 LEU A O 1
ATOM 695 N N . ILE A 1 91 ? -10.163 6.174 -6.870 1.00 97.00 91 ILE A N 1
ATOM 696 C CA . ILE A 1 91 ? -10.576 4.835 -6.418 1.00 97.00 91 ILE A CA 1
ATOM 697 C C . ILE A 1 91 ? -10.210 4.605 -4.947 1.00 97.00 91 ILE A C 1
ATOM 699 O O . ILE A 1 91 ? -11.062 4.169 -4.181 1.00 97.00 91 ILE A O 1
ATOM 703 N N . GLY A 1 92 ? -8.984 4.940 -4.529 1.00 96.31 92 GLY A N 1
ATOM 704 C CA . GLY A 1 92 ? -8.552 4.783 -3.132 1.00 96.31 92 GLY A CA 1
ATOM 705 C C . GLY A 1 92 ? -9.455 5.532 -2.139 1.00 96.31 92 GLY A C 1
ATOM 706 O O . GLY A 1 92 ? -10.025 4.895 -1.255 1.00 96.31 92 GLY A O 1
ATOM 707 N N . PRO A 1 93 ? -9.662 6.855 -2.308 1.00 95.94 93 PRO A N 1
ATOM 708 C CA . PRO A 1 93 ? -10.583 7.625 -1.472 1.00 95.94 93 PRO A CA 1
ATOM 709 C C . PRO A 1 93 ? -12.017 7.084 -1.476 1.00 95.94 93 PRO A C 1
ATOM 711 O O . PRO A 1 93 ? -12.633 6.989 -0.418 1.00 95.94 93 PRO A O 1
ATOM 714 N N . ALA A 1 94 ? -12.539 6.681 -2.641 1.00 97.19 94 ALA A N 1
ATOM 715 C CA . ALA A 1 94 ? -13.888 6.128 -2.741 1.00 97.19 94 ALA A CA 1
ATOM 716 C C . ALA A 1 94 ? -14.039 4.820 -1.949 1.00 97.19 94 ALA A C 1
ATOM 718 O O . ALA A 1 94 ? -15.040 4.642 -1.257 1.00 97.19 94 ALA A O 1
ATOM 719 N N . LEU A 1 95 ? -13.044 3.927 -2.007 1.00 95.81 95 LEU A N 1
ATOM 720 C CA . LEU A 1 95 ? -13.018 2.704 -1.200 1.00 95.81 95 LEU A CA 1
ATOM 721 C C . LEU A 1 95 ? -12.918 3.018 0.296 1.00 95.81 95 LEU A C 1
ATOM 723 O O . LEU A 1 95 ? -13.628 2.399 1.082 1.00 95.81 95 LEU A O 1
ATOM 727 N N . GLY A 1 96 ? -12.121 4.018 0.684 1.00 94.81 96 GLY A N 1
ATOM 728 C CA . GLY A 1 96 ? -12.050 4.492 2.069 1.00 94.81 96 GLY A CA 1
ATOM 729 C C . GLY A 1 96 ? -13.411 4.947 2.606 1.00 94.81 96 GLY A C 1
ATOM 730 O O . GLY A 1 96 ? -13.802 4.552 3.699 1.00 94.81 96 GLY A O 1
ATOM 731 N N . THR A 1 97 ? -14.190 5.685 1.806 1.00 95.44 97 THR A N 1
ATOM 732 C CA . THR A 1 97 ? -15.575 6.048 2.161 1.00 95.44 97 THR A CA 1
ATOM 733 C C . THR A 1 97 ? -16.483 4.824 2.316 1.00 95.44 97 THR A C 1
ATOM 735 O O . THR A 1 97 ? -17.363 4.828 3.172 1.00 95.44 97 THR A O 1
ATOM 738 N N . GLN A 1 98 ? -16.292 3.769 1.516 1.00 94.88 98 GLN A N 1
ATOM 739 C CA . GLN A 1 98 ? -17.069 2.531 1.668 1.00 94.88 98 GLN A CA 1
ATOM 740 C C . GLN A 1 98 ? -16.682 1.751 2.930 1.00 94.88 98 GLN A C 1
ATOM 742 O O . GLN A 1 98 ? -17.566 1.194 3.575 1.00 94.88 98 GLN A O 1
ATOM 747 N N . LEU A 1 99 ? -15.398 1.732 3.308 1.00 92.81 99 LEU A N 1
ATOM 748 C CA . LEU A 1 99 ? -14.954 1.134 4.571 1.00 92.81 99 LEU A CA 1
ATOM 749 C C . LEU A 1 99 ? -15.570 1.861 5.770 1.00 92.81 99 LEU A C 1
ATOM 751 O O . LEU A 1 99 ? -16.128 1.211 6.653 1.00 92.81 99 LEU A O 1
ATOM 755 N N . ASP A 1 100 ? -15.556 3.194 5.755 1.00 91.69 100 ASP A N 1
ATOM 756 C CA . ASP A 1 100 ? -16.179 4.008 6.803 1.00 91.69 100 ASP A CA 1
ATOM 757 C C . ASP A 1 100 ? -17.693 3.746 6.899 1.00 91.69 100 ASP A C 1
ATOM 759 O O . ASP A 1 100 ? -18.218 3.448 7.972 1.00 91.69 100 ASP A O 1
ATOM 763 N N . ALA A 1 101 ? -18.392 3.718 5.757 1.00 93.38 101 ALA A N 1
ATOM 764 C CA . ALA A 1 101 ? -19.814 3.374 5.699 1.00 93.38 101 ALA A CA 1
ATOM 765 C C . ALA A 1 101 ? -20.119 1.944 6.192 1.00 93.38 101 ALA A C 1
ATOM 767 O O . ALA A 1 101 ? -21.222 1.683 6.676 1.00 93.38 101 ALA A O 1
ATOM 768 N N . ALA A 1 102 ? -19.156 1.024 6.089 1.00 90.94 102 ALA A N 1
ATOM 769 C CA . ALA A 1 102 ? -19.241 -0.339 6.610 1.00 90.94 102 ALA A CA 1
ATOM 770 C C . ALA A 1 102 ? -18.857 -0.455 8.101 1.00 90.94 102 ALA A C 1
ATOM 772 O O . ALA A 1 102 ? -18.858 -1.559 8.645 1.00 90.94 102 ALA A O 1
ATOM 773 N N . GLY A 1 103 ? -18.537 0.657 8.774 1.00 90.19 103 GLY A N 1
ATOM 774 C CA . GLY A 1 103 ? -18.128 0.680 10.181 1.00 90.19 103 GLY A CA 1
ATOM 775 C C . GLY A 1 103 ? -16.661 0.310 10.417 1.00 90.19 103 GLY A C 1
ATOM 776 O O . GLY A 1 103 ? -16.260 0.091 11.561 1.00 90.19 103 GLY A O 1
ATOM 777 N N . ILE A 1 104 ? -15.848 0.246 9.359 1.00 89.81 104 ILE A N 1
ATOM 778 C CA . ILE A 1 104 ? -14.405 0.012 9.440 1.00 89.81 104 ILE A CA 1
ATOM 779 C C . ILE A 1 104 ? -13.718 1.371 9.562 1.00 89.81 104 ILE A C 1
ATOM 781 O O . ILE A 1 104 ? -13.353 2.008 8.572 1.00 89.81 104 ILE A O 1
ATOM 785 N N . THR A 1 105 ? -13.581 1.823 10.808 1.00 88.12 105 THR A N 1
ATOM 786 C CA . THR A 1 105 ? -12.998 3.122 11.160 1.00 88.12 105 THR A CA 1
ATOM 787 C C . THR A 1 105 ? -11.622 3.308 10.526 1.00 88.12 105 THR A C 1
ATOM 789 O O . THR A 1 105 ? -10.785 2.409 10.578 1.00 88.12 105 THR A O 1
ATOM 792 N N . ALA A 1 106 ? -11.396 4.480 9.933 1.00 89.62 106 ALA A N 1
ATOM 793 C CA . ALA A 1 106 ? -10.095 4.840 9.390 1.00 89.62 106 ALA A CA 1
ATOM 794 C C . ALA A 1 106 ? -9.029 4.924 10.497 1.00 89.62 106 ALA A C 1
ATOM 796 O O . ALA A 1 106 ? -9.326 5.427 11.587 1.00 89.62 106 ALA A O 1
ATOM 797 N N . PRO A 1 107 ? -7.794 4.470 10.226 1.00 91.31 107 PRO A N 1
ATOM 798 C CA . PRO A 1 107 ? -6.684 4.670 11.139 1.00 91.31 107 PRO A CA 1
ATOM 799 C C . PRO A 1 107 ? -6.284 6.150 11.179 1.00 91.31 107 PRO A C 1
ATOM 801 O O . PRO A 1 107 ? -6.735 6.966 10.370 1.00 91.31 107 PRO A O 1
ATOM 804 N N . SER A 1 108 ? -5.395 6.506 12.101 1.00 93.12 108 SER A N 1
ATOM 805 C CA . SER A 1 108 ? -4.821 7.847 12.169 1.00 93.12 108 SER A CA 1
ATOM 806 C C . SER A 1 108 ? -4.164 8.253 10.845 1.00 93.12 108 SER A C 1
ATOM 808 O O . SER A 1 108 ? -3.693 7.416 10.067 1.00 93.12 108 SER A O 1
ATOM 810 N N . ASP A 1 109 ? -4.047 9.562 10.606 1.00 93.81 109 ASP A N 1
ATOM 811 C CA . ASP A 1 109 ? -3.315 10.086 9.445 1.00 93.81 109 ASP A CA 1
ATOM 812 C C . ASP A 1 109 ? -1.875 9.550 9.398 1.00 93.81 109 ASP A C 1
ATOM 814 O O . ASP A 1 109 ? -1.334 9.278 8.325 1.00 93.81 109 ASP A O 1
ATOM 818 N N . GLY A 1 110 ? -1.257 9.348 10.568 1.00 94.38 110 GLY A N 1
ATOM 819 C CA . GLY A 1 110 ? 0.090 8.797 10.689 1.00 94.38 110 GLY A CA 1
ATOM 820 C C . GLY A 1 110 ? 0.185 7.356 10.190 1.00 94.38 110 GLY A C 1
ATOM 821 O O . GLY A 1 110 ? 1.069 7.049 9.386 1.00 94.38 110 GLY A O 1
ATOM 822 N N . LEU A 1 111 ? -0.733 6.486 10.619 1.00 93.75 111 LEU A N 1
ATOM 823 C CA . LEU A 1 111 ? -0.774 5.089 10.181 1.00 93.75 111 LEU A CA 1
ATOM 824 C C . LEU A 1 111 ? -1.221 4.969 8.713 1.00 93.75 111 LEU A C 1
ATOM 826 O O . LEU A 1 111 ? -0.5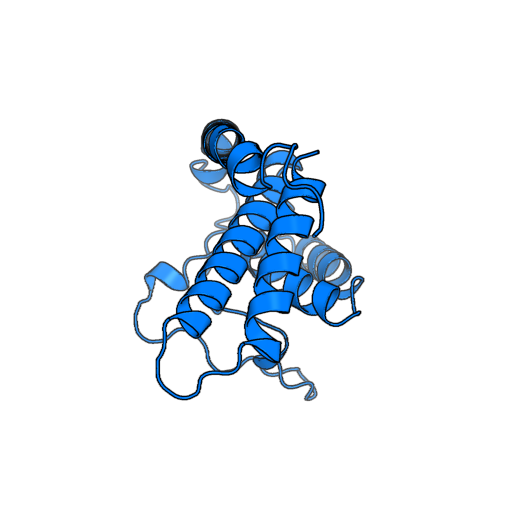96 4.237 7.948 1.00 93.75 111 LEU A O 1
ATOM 830 N N . SER A 1 112 ? -2.183 5.781 8.267 1.00 94.44 112 SER A N 1
ATOM 831 C CA . SER A 1 112 ? -2.565 5.891 6.848 1.00 94.44 112 SER A CA 1
ATOM 832 C C . SER A 1 112 ? -1.376 6.272 5.953 1.00 94.44 112 SER A C 1
ATOM 834 O O . SER A 1 112 ? -1.150 5.677 4.894 1.00 94.44 112 SER A O 1
ATOM 836 N N . THR A 1 113 ? -0.577 7.250 6.390 1.00 96.00 113 THR A N 1
ATOM 837 C CA . THR A 1 113 ? 0.648 7.681 5.697 1.00 96.00 113 THR A CA 1
ATOM 838 C C . THR A 1 113 ? 1.678 6.553 5.676 1.00 96.00 113 THR A C 1
ATOM 840 O O . THR A 1 113 ? 2.269 6.275 4.630 1.00 96.00 113 THR A O 1
ATOM 843 N N . LEU A 1 114 ? 1.864 5.857 6.803 1.00 95.75 114 LEU A N 1
ATOM 844 C CA . LEU A 1 114 ? 2.765 4.711 6.901 1.00 95.75 114 LEU A CA 1
ATOM 845 C C . LEU A 1 114 ? 2.368 3.584 5.938 1.00 95.75 114 LEU A C 1
ATOM 847 O O . LEU A 1 114 ? 3.233 3.120 5.195 1.00 95.75 114 LEU A O 1
ATOM 851 N N . TYR A 1 115 ? 1.092 3.187 5.881 1.00 95.69 115 TYR A N 1
ATOM 852 C CA . TYR A 1 115 ? 0.609 2.180 4.927 1.00 95.69 115 TYR A CA 1
ATOM 853 C C . TYR A 1 115 ? 0.931 2.568 3.487 1.00 95.69 115 TYR A C 1
ATOM 855 O O . TYR A 1 115 ? 1.572 1.803 2.762 1.00 95.69 115 TYR A O 1
ATOM 863 N N . ARG A 1 116 ? 0.597 3.799 3.077 1.00 96.81 116 ARG A N 1
ATOM 864 C CA . ARG A 1 116 ? 0.911 4.284 1.723 1.00 96.81 116 ARG A CA 1
ATOM 865 C C . ARG A 1 116 ? 2.409 4.205 1.411 1.00 96.81 116 ARG A C 1
ATOM 867 O O . ARG A 1 116 ? 2.786 3.742 0.331 1.00 96.81 116 ARG A O 1
ATOM 874 N N . VAL A 1 117 ? 3.270 4.618 2.341 1.00 96.44 117 VAL A N 1
ATOM 875 C CA . VAL A 1 117 ? 4.731 4.586 2.160 1.00 96.44 117 VAL A CA 1
ATOM 876 C C . VAL A 1 117 ? 5.250 3.151 2.072 1.00 96.44 117 VAL A C 1
ATOM 878 O O . VAL A 1 117 ? 5.986 2.829 1.136 1.00 96.44 117 VAL A O 1
ATOM 881 N N . LEU A 1 118 ? 4.839 2.264 2.983 1.00 95.38 118 LEU A N 1
ATOM 882 C CA . LEU A 1 118 ? 5.249 0.857 2.978 1.00 95.38 118 LEU A CA 1
ATOM 883 C C . LEU A 1 118 ? 4.807 0.140 1.697 1.00 95.38 118 LEU A C 1
ATOM 885 O O . LEU A 1 118 ? 5.589 -0.620 1.114 1.00 95.38 118 LEU A O 1
ATOM 889 N N . ARG A 1 119 ? 3.595 0.414 1.201 1.00 96.38 119 ARG A N 1
ATOM 890 C CA . ARG A 1 119 ? 3.090 -0.164 -0.053 1.00 96.38 119 ARG A CA 1
ATOM 891 C C . ARG A 1 119 ? 3.823 0.372 -1.275 1.00 96.38 119 ARG A C 1
ATOM 893 O O . ARG A 1 119 ? 4.190 -0.423 -2.141 1.00 96.38 119 ARG A O 1
ATOM 900 N N . CYS A 1 120 ? 4.151 1.664 -1.313 1.00 96.69 120 CYS A N 1
ATOM 901 C CA . CYS A 1 120 ? 5.034 2.210 -2.343 1.00 96.69 120 CYS A CA 1
ATOM 902 C C . CYS A 1 120 ? 6.406 1.520 -2.341 1.00 96.69 120 CYS A C 1
ATOM 904 O O . CYS A 1 120 ? 6.857 1.041 -3.380 1.00 96.69 120 CYS A O 1
ATOM 906 N N . LEU A 1 121 ? 7.060 1.410 -1.182 1.00 95.56 121 LEU A N 1
ATOM 907 C CA . LEU A 1 121 ? 8.380 0.782 -1.070 1.00 95.56 121 LEU A CA 1
ATOM 908 C C . LEU A 1 121 ? 8.357 -0.703 -1.451 1.00 95.56 121 LEU A C 1
ATOM 910 O O . LEU A 1 121 ? 9.245 -1.173 -2.165 1.00 95.56 121 LEU A O 1
ATOM 914 N N . THR A 1 122 ? 7.313 -1.426 -1.046 1.00 94.88 122 THR A N 1
ATOM 915 C CA . THR A 1 122 ? 7.092 -2.825 -1.433 1.00 94.88 122 THR A CA 1
ATOM 916 C C . THR A 1 122 ? 6.970 -2.957 -2.950 1.00 94.88 122 THR A C 1
ATOM 918 O O . THR A 1 122 ? 7.694 -3.739 -3.567 1.00 94.88 122 THR A O 1
ATOM 921 N N . GLN A 1 123 ? 6.121 -2.144 -3.584 1.00 95.69 123 GLN A N 1
ATOM 922 C CA . GLN A 1 123 ? 5.926 -2.171 -5.036 1.00 95.69 123 GLN A CA 1
ATOM 923 C C . GLN A 1 123 ? 7.171 -1.721 -5.817 1.00 95.69 123 GLN A C 1
ATOM 925 O O . GLN A 1 123 ? 7.474 -2.284 -6.876 1.00 95.69 123 GLN A O 1
ATOM 930 N N . ALA A 1 124 ? 7.927 -0.749 -5.299 1.00 94.94 124 ALA A N 1
ATOM 931 C CA . ALA A 1 124 ? 9.206 -0.339 -5.867 1.00 94.94 124 ALA A CA 1
ATOM 932 C C . ALA A 1 124 ? 10.217 -1.490 -5.832 1.00 94.94 124 ALA A C 1
ATOM 934 O O . ALA A 1 124 ? 10.814 -1.815 -6.861 1.00 94.94 124 ALA A O 1
ATOM 935 N N . ARG A 1 125 ? 10.354 -2.161 -4.681 1.00 94.88 125 ARG A N 1
ATOM 936 C CA . ARG A 1 125 ? 11.236 -3.320 -4.520 1.00 94.88 125 ARG A CA 1
ATOM 937 C C . ARG A 1 125 ? 10.859 -4.464 -5.460 1.00 94.88 125 ARG A C 1
ATOM 939 O O . ARG A 1 125 ? 11.729 -4.945 -6.178 1.00 94.88 125 ARG A O 1
ATOM 946 N N . LEU A 1 126 ? 9.583 -4.851 -5.520 1.00 93.75 126 LEU A N 1
ATOM 947 C CA . LEU A 1 126 ? 9.114 -5.912 -6.423 1.00 93.75 126 LEU A CA 1
ATOM 948 C C . LEU A 1 126 ? 9.396 -5.572 -7.893 1.00 93.75 126 LEU A C 1
ATOM 950 O O . LEU A 1 126 ? 9.866 -6.414 -8.659 1.00 93.75 126 LEU A O 1
ATOM 954 N N . SER A 1 127 ? 9.185 -4.312 -8.283 1.00 94.31 127 SER A N 1
ATOM 955 C CA . SER A 1 127 ? 9.514 -3.833 -9.630 1.00 94.31 127 SER A CA 1
ATOM 956 C C . SER A 1 127 ? 11.017 -3.941 -9.920 1.00 94.31 127 SER A C 1
ATOM 958 O O . SER A 1 127 ? 11.408 -4.378 -11.001 1.00 94.31 127 SER A O 1
ATOM 960 N N . ILE A 1 128 ? 11.876 -3.608 -8.952 1.00 93.50 128 ILE A N 1
ATOM 961 C CA . ILE A 1 128 ? 13.333 -3.775 -9.070 1.00 93.50 128 ILE A CA 1
ATOM 962 C C . ILE A 1 128 ? 13.712 -5.258 -9.170 1.00 93.50 128 ILE A C 1
ATOM 964 O O . ILE A 1 128 ? 14.560 -5.616 -9.988 1.00 93.50 128 ILE A O 1
ATOM 968 N N . ASP A 1 129 ? 13.068 -6.141 -8.409 1.00 94.06 129 ASP A N 1
ATOM 969 C CA . ASP A 1 129 ? 13.333 -7.581 -8.469 1.00 94.06 129 ASP A CA 1
ATOM 970 C C . ASP A 1 129 ? 13.013 -8.165 -9.855 1.00 94.06 129 ASP A C 1
ATOM 972 O O . ASP A 1 129 ? 13.760 -9.009 -10.359 1.00 94.06 129 ASP A O 1
ATOM 976 N N . HIS A 1 130 ? 11.993 -7.650 -10.550 1.00 92.25 130 HIS A N 1
ATOM 977 C CA . HIS A 1 130 ? 11.750 -8.001 -11.952 1.00 92.25 130 HIS A CA 1
ATOM 978 C C . HIS A 1 130 ? 12.894 -7.593 -12.896 1.00 92.25 130 HIS A C 1
ATOM 980 O O . HIS A 1 130 ? 13.156 -8.308 -13.863 1.00 92.25 130 HIS A O 1
ATOM 986 N N . LEU A 1 131 ? 13.622 -6.505 -12.618 1.00 89.75 131 LEU A N 1
ATOM 987 C CA . LEU A 1 131 ? 14.790 -6.089 -13.414 1.00 89.75 131 LEU A CA 1
ATOM 988 C C . LEU A 1 131 ? 15.993 -7.028 -13.244 1.00 89.75 131 LEU A C 1
ATOM 990 O O . LEU A 1 131 ? 16.877 -7.063 -14.104 1.00 89.75 131 LEU A O 1
ATOM 994 N N . ARG A 1 132 ? 16.030 -7.789 -12.143 1.00 90.06 132 ARG A N 1
ATOM 995 C CA . ARG A 1 132 ? 17.081 -8.773 -11.844 1.00 90.06 132 ARG A CA 1
ATOM 996 C C . ARG A 1 132 ? 16.838 -10.112 -12.538 1.00 90.06 132 ARG A C 1
ATOM 998 O O . ARG A 1 132 ? 17.776 -10.898 -12.669 1.00 90.06 132 ARG A O 1
ATOM 1005 N N . LYS A 1 133 ? 15.610 -10.381 -12.997 1.00 86.88 133 LYS A N 1
ATOM 1006 C CA . LYS A 1 133 ? 15.280 -11.618 -13.715 1.00 86.88 133 LYS A CA 1
ATOM 1007 C C . LYS A 1 133 ? 15.888 -11.584 -15.126 1.00 86.88 133 LYS A C 1
ATOM 1009 O O . LYS A 1 133 ? 15.681 -10.617 -15.861 1.00 86.88 133 LYS A O 1
ATOM 1014 N N . PRO A 1 134 ? 16.625 -12.630 -15.546 1.00 83.44 134 PRO A N 1
ATOM 1015 C CA . PRO A 1 134 ? 17.257 -12.646 -16.862 1.00 83.44 134 PRO A CA 1
ATOM 1016 C C . PRO A 1 134 ? 16.243 -12.798 -18.007 1.00 83.44 134 PRO A C 1
ATOM 1018 O O . PRO A 1 134 ? 16.488 -12.277 -19.094 1.00 83.44 134 PRO A O 1
ATOM 1021 N N . ARG A 1 135 ? 15.113 -13.493 -17.786 1.00 84.81 135 ARG A N 1
ATOM 1022 C CA . ARG A 1 135 ? 14.023 -13.671 -18.765 1.00 84.81 135 ARG A CA 1
ATOM 1023 C C . ARG A 1 135 ? 12.653 -13.830 -18.073 1.00 84.81 135 ARG A C 1
ATOM 1025 O O . ARG A 1 135 ? 12.593 -14.562 -17.086 1.00 84.81 135 ARG A O 1
ATOM 1032 N N . PRO A 1 136 ? 11.567 -13.232 -18.607 1.00 82.50 136 PRO A N 1
ATOM 1033 C CA . PRO A 1 136 ? 11.585 -12.102 -19.537 1.00 82.50 136 PRO A CA 1
ATOM 1034 C C . PRO A 1 136 ? 12.170 -10.862 -18.844 1.00 82.50 136 PRO A C 1
ATOM 1036 O O . PRO A 1 136 ? 11.978 -10.668 -17.645 1.00 82.50 136 PRO A O 1
ATOM 1039 N N . ARG A 1 137 ? 12.887 -10.022 -19.595 1.00 84.00 137 ARG A N 1
ATOM 1040 C CA . ARG A 1 137 ? 13.456 -8.770 -19.084 1.00 84.00 137 ARG A CA 1
ATOM 1041 C C . ARG A 1 137 ? 12.785 -7.601 -19.802 1.00 84.00 137 ARG A C 1
ATOM 1043 O O . ARG A 1 137 ? 13.054 -7.386 -20.975 1.00 84.00 137 ARG A O 1
ATOM 1050 N N . THR A 1 138 ? 11.929 -6.873 -19.088 1.00 90.62 138 THR A N 1
ATOM 1051 C CA . THR A 1 138 ? 11.105 -5.767 -19.623 1.00 90.62 138 THR A CA 1
ATOM 1052 C C . THR A 1 138 ? 11.361 -4.470 -18.840 1.00 90.62 138 THR A C 1
ATOM 1054 O O . THR A 1 138 ? 10.517 -4.043 -18.039 1.00 90.62 138 THR A O 1
ATOM 1057 N N . PRO A 1 139 ? 12.564 -3.875 -18.945 1.00 90.00 139 PRO A N 1
ATOM 1058 C CA . PRO A 1 139 ? 12.942 -2.695 -18.169 1.00 90.00 139 PRO A CA 1
ATOM 1059 C C . PRO A 1 139 ? 12.058 -1.476 -18.451 1.00 90.00 139 PRO A C 1
ATOM 1061 O O . PRO A 1 139 ? 11.806 -0.695 -17.538 1.00 90.00 139 PRO A O 1
ATOM 1064 N N . GLU A 1 140 ? 11.525 -1.356 -19.665 1.00 94.00 140 GLU A N 1
ATOM 1065 C CA . GLU A 1 140 ? 10.558 -0.337 -20.077 1.00 94.00 140 GLU A CA 1
ATOM 1066 C C . GLU A 1 140 ? 9.260 -0.370 -19.260 1.00 94.00 140 GLU A C 1
ATOM 1068 O O . GLU A 1 140 ? 8.630 0.666 -19.072 1.00 94.00 140 GLU A O 1
ATOM 1073 N N . LYS A 1 141 ? 8.887 -1.535 -18.713 1.00 92.81 141 LYS A N 1
ATOM 1074 C CA . LYS A 1 141 ? 7.758 -1.676 -17.784 1.00 92.81 141 LYS A CA 1
ATOM 1075 C C . LYS A 1 141 ? 8.180 -1.394 -16.343 1.00 92.81 141 LYS A C 1
ATOM 1077 O O . LYS A 1 141 ? 7.527 -0.632 -15.632 1.00 92.81 141 LYS A O 1
ATOM 1082 N N . TRP A 1 142 ? 9.247 -2.046 -15.886 1.00 94.69 142 TRP A N 1
ATOM 1083 C CA . TRP A 1 142 ? 9.539 -2.140 -14.453 1.00 94.69 142 TRP A CA 1
ATOM 1084 C C . TRP A 1 142 ? 10.344 -0.966 -13.897 1.00 94.69 142 TRP A C 1
ATOM 1086 O O . TRP A 1 142 ? 10.107 -0.570 -12.758 1.00 94.69 142 TRP A O 1
ATOM 1096 N N . ALA A 1 143 ? 11.247 -0.365 -14.679 1.00 94.00 143 ALA A N 1
ATOM 1097 C CA . ALA A 1 143 ? 12.023 0.779 -14.203 1.00 94.00 143 ALA A CA 1
ATOM 1098 C C . ALA A 1 143 ? 11.142 2.027 -13.983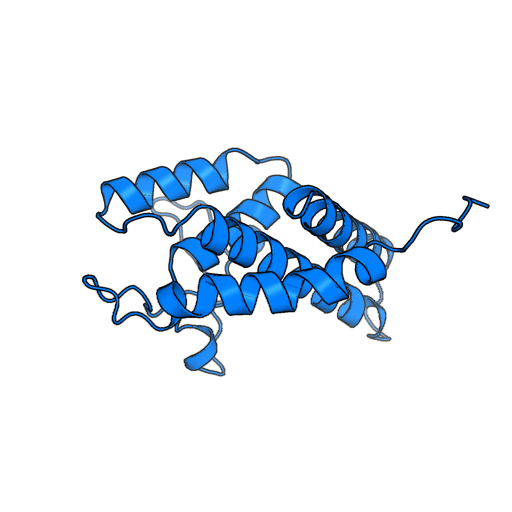 1.00 94.00 143 ALA A C 1
ATOM 1100 O O . ALA A 1 143 ? 11.212 2.595 -12.891 1.00 94.00 143 ALA A O 1
ATOM 1101 N N . PRO A 1 144 ? 10.243 2.424 -14.912 1.00 95.06 144 PRO A N 1
ATOM 1102 C CA . PRO A 1 144 ? 9.330 3.542 -14.664 1.00 95.06 144 PRO A CA 1
ATOM 1103 C C . PRO A 1 144 ? 8.374 3.278 -13.499 1.00 95.06 144 PRO A C 1
ATOM 1105 O O . PRO A 1 144 ? 8.116 4.181 -12.706 1.00 95.06 144 PRO A O 1
ATOM 1108 N N . ARG A 1 145 ? 7.890 2.033 -13.349 1.00 95.50 145 ARG A N 1
ATOM 1109 C CA . ARG A 1 145 ? 7.038 1.634 -12.218 1.00 95.50 145 ARG A CA 1
ATOM 1110 C C . ARG A 1 145 ? 7.767 1.816 -10.884 1.00 95.50 145 ARG A C 1
ATOM 1112 O O . ARG A 1 145 ? 7.213 2.440 -9.984 1.00 95.50 145 ARG A O 1
ATOM 1119 N N . ALA A 1 146 ? 9.005 1.330 -10.770 1.00 94.88 146 ALA A N 1
ATOM 1120 C CA . ALA A 1 146 ? 9.809 1.483 -9.557 1.00 94.88 146 ALA A CA 1
ATOM 1121 C C . ALA A 1 146 ? 10.040 2.960 -9.202 1.00 94.88 146 ALA A C 1
ATOM 1123 O O . ALA A 1 146 ? 9.836 3.361 -8.058 1.00 94.88 146 ALA A O 1
ATOM 1124 N N . LEU A 1 147 ? 10.415 3.776 -10.193 1.00 94.44 147 LEU A N 1
ATOM 1125 C CA . LEU A 1 147 ? 10.652 5.208 -10.007 1.00 94.44 147 LEU A CA 1
ATOM 1126 C C . LEU A 1 147 ? 9.387 5.956 -9.575 1.00 94.44 147 LEU A C 1
ATOM 1128 O O . LEU A 1 147 ? 9.469 6.812 -8.697 1.00 94.44 147 LEU A O 1
ATOM 1132 N N . TRP A 1 148 ? 8.225 5.614 -10.143 1.00 95.94 148 TRP A N 1
ATOM 1133 C CA . TRP A 1 148 ? 6.950 6.210 -9.745 1.00 95.94 148 TRP A CA 1
ATOM 1134 C C . TRP A 1 148 ? 6.659 5.953 -8.266 1.00 95.94 148 TRP A C 1
ATOM 1136 O O . TRP A 1 148 ? 6.430 6.900 -7.522 1.00 95.94 148 TRP A O 1
ATOM 1146 N N . PHE A 1 149 ? 6.755 4.699 -7.810 1.00 96.06 149 PHE A N 1
ATOM 1147 C CA . PHE A 1 149 ? 6.493 4.369 -6.407 1.00 96.06 149 PHE A CA 1
ATOM 1148 C C . PHE A 1 149 ? 7.501 5.011 -5.447 1.00 96.06 149 PHE A C 1
ATOM 1150 O O . PHE A 1 149 ? 7.101 5.502 -4.395 1.00 96.06 149 PHE A O 1
ATOM 1157 N N . MET A 1 150 ? 8.786 5.076 -5.810 1.00 94.50 150 MET A N 1
ATOM 1158 C CA . MET A 1 150 ? 9.792 5.776 -4.999 1.00 94.50 150 MET A CA 1
ATOM 1159 C C . MET A 1 150 ? 9.488 7.275 -4.878 1.00 94.50 150 MET A C 1
ATOM 1161 O O . MET A 1 150 ? 9.567 7.830 -3.784 1.00 94.50 150 MET A O 1
ATOM 1165 N N . ALA A 1 151 ? 9.103 7.926 -5.980 1.00 93.62 151 ALA A N 1
ATOM 1166 C CA . ALA A 1 151 ? 8.730 9.338 -5.972 1.00 93.62 151 ALA A CA 1
ATOM 1167 C C . ALA A 1 151 ? 7.444 9.589 -5.167 1.00 93.62 151 ALA A C 1
ATOM 1169 O O . ALA A 1 151 ? 7.361 10.573 -4.434 1.00 93.62 151 ALA A O 1
ATOM 1170 N N . THR A 1 152 ? 6.451 8.701 -5.269 1.00 95.50 152 THR A N 1
ATOM 1171 C CA . THR A 1 152 ? 5.207 8.786 -4.491 1.00 95.50 152 THR A CA 1
ATOM 1172 C C . THR A 1 152 ? 5.463 8.592 -2.996 1.00 95.50 152 THR A C 1
ATOM 1174 O O . THR A 1 152 ? 4.953 9.377 -2.199 1.00 95.50 152 THR A O 1
ATOM 1177 N N . ALA A 1 153 ? 6.307 7.631 -2.601 1.00 94.75 153 ALA A N 1
ATOM 1178 C CA . ALA A 1 153 ? 6.722 7.463 -1.206 1.00 94.75 153 ALA A CA 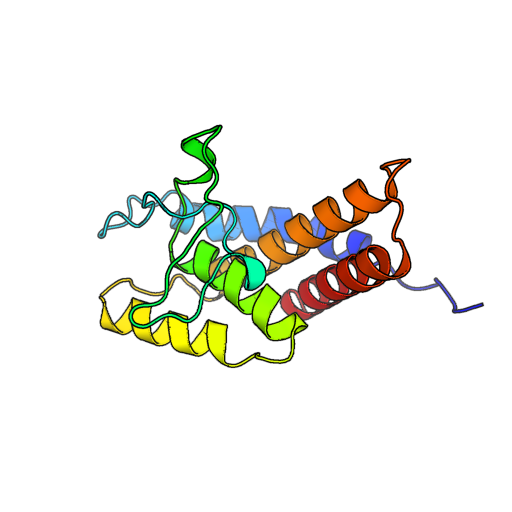1
ATOM 1179 C C . ALA A 1 153 ? 7.392 8.732 -0.662 1.00 94.75 153 ALA A C 1
ATOM 1181 O O . ALA A 1 153 ? 7.000 9.232 0.387 1.00 94.75 153 ALA A O 1
ATOM 1182 N N . GLN A 1 154 ? 8.346 9.299 -1.409 1.00 91.88 154 GLN A N 1
ATOM 1183 C CA . GLN A 1 154 ? 9.047 10.522 -1.012 1.00 91.88 154 GLN A CA 1
ATOM 1184 C C . GLN A 1 154 ? 8.088 11.704 -0.821 1.00 91.88 154 GLN A C 1
ATOM 1186 O O . GLN A 1 154 ? 8.205 12.421 0.165 1.00 91.88 154 GLN A O 1
ATOM 1191 N N . LYS A 1 155 ? 7.125 11.891 -1.734 1.00 92.31 155 LYS A N 1
ATOM 1192 C CA . LYS A 1 155 ? 6.096 12.938 -1.615 1.00 92.31 155 LYS A CA 1
ATOM 1193 C C . LYS A 1 155 ? 5.150 12.714 -0.438 1.00 92.31 155 LYS A C 1
ATOM 1195 O O . LYS A 1 155 ? 4.677 13.683 0.129 1.00 92.31 155 LYS A O 1
ATOM 1200 N N . THR A 1 156 ? 4.859 11.459 -0.105 1.00 92.06 156 THR A N 1
ATOM 1201 C CA . THR A 1 156 ? 3.955 11.106 1.002 1.00 92.06 156 THR A CA 1
ATOM 1202 C C . THR A 1 156 ? 4.601 11.371 2.368 1.00 92.06 156 THR A C 1
ATOM 1204 O O . THR A 1 156 ? 3.895 11.620 3.335 1.00 92.06 156 THR A O 1
ATOM 1207 N N . CYS A 1 157 ? 5.935 11.336 2.448 1.00 84.50 157 CYS A N 1
ATOM 1208 C CA . CYS A 1 157 ? 6.692 11.655 3.661 1.00 84.50 157 CYS A CA 1
ATOM 1209 C C . CYS A 1 157 ? 7.021 13.151 3.843 1.00 84.50 157 CYS A C 1
ATOM 1211 O O . CYS A 1 157 ? 7.503 13.514 4.914 1.00 84.50 157 CYS A O 1
ATOM 1213 N N . ALA A 1 158 ? 6.850 13.980 2.806 1.00 73.81 158 ALA A N 1
ATOM 1214 C CA . ALA A 1 158 ? 7.211 15.403 2.808 1.00 73.81 158 ALA A CA 1
ATOM 1215 C C . ALA A 1 158 ? 6.116 16.273 3.437 1.00 73.81 158 ALA A C 1
ATOM 1217 O O . ALA A 1 158 ? 6.490 17.216 4.171 1.00 73.81 158 ALA A O 1
#

Radius of gyration: 16.65 Å; chains: 1; bounding box: 45×36×40 Å

Organism: NCBI:txid2161673